Protein AF-A0AAU9RWE1-F1 (afdb_monomer_lite)

Sequenc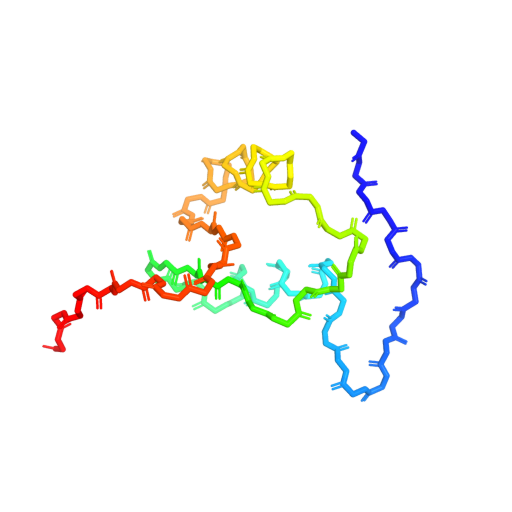e (72 aa):
MAKEMSGSHNTHFCFPQTLDAIKKLCPKRALLIGMTHEFDHHKDNEFLKEWSEREGIPVQLAHDGLRIPVSL

Radius of gyration: 12.57 Å; chains: 1; bounding box: 31×28×31 Å

Organism: Thlaspi arvense (NCBI:txid13288)

Secondary structure (DSSP, 8-state):
---------SSS--HHHHHHHHHHH--S-EEE----TT--HHHHHHHHHHHHHHHT--EEE--TT-------

Foldseek 3Di:
DPPPPPDDDPPDDDPVSVLVVCLVVVDQEEEDDPDDPVDDQVVVQVVQVVVCVVSVYHYGYDDPPDDDDDDD

Structure (mmCIF, N/CA/C/O backbone):
data_AF-A0AAU9RWE1-F1
#
_entry.id   AF-A0AAU9RWE1-F1
#
loop_
_atom_site.group_PDB
_atom_site.id
_atom_site.type_symbol
_atom_site.label_atom_id
_atom_site.label_alt_id
_atom_site.label_comp_id
_atom_site.label_asym_id
_atom_site.label_entity_id
_atom_site.label_seq_id
_atom_site.pdbx_PDB_ins_code
_atom_site.Cartn_x
_atom_site.Cartn_y
_atom_site.Cartn_z
_atom_site.occupancy
_atom_site.B_iso_or_equiv
_atom_site.auth_seq_id
_atom_site.auth_comp_id
_atom_site.auth_asym_id
_atom_site.auth_atom_id
_atom_site.pdbx_PDB_model_num
ATOM 1 N N . MET A 1 1 ? 14.301 10.525 -2.542 1.00 38.72 1 MET A N 1
ATOM 2 C CA . MET A 1 1 ? 14.039 10.979 -3.927 1.00 38.72 1 MET A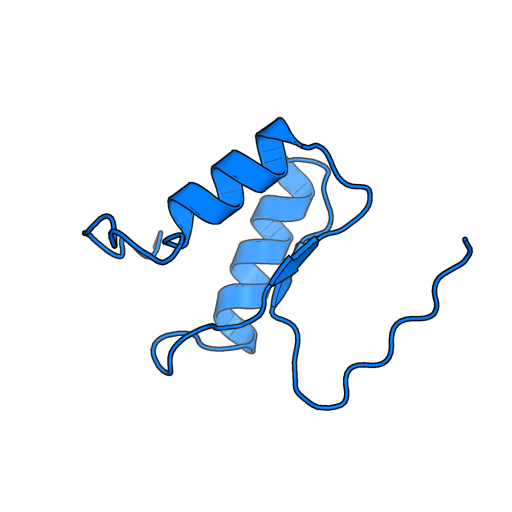 CA 1
ATOM 3 C C . MET A 1 1 ? 12.669 10.460 -4.317 1.00 38.72 1 MET A C 1
ATOM 5 O O . MET A 1 1 ? 12.447 9.267 -4.163 1.00 38.72 1 MET A O 1
ATOM 9 N N . ALA A 1 2 ? 11.744 11.330 -4.728 1.00 46.22 2 ALA A N 1
ATOM 10 C CA . ALA A 1 2 ? 10.448 10.888 -5.233 1.00 46.22 2 ALA A CA 1
ATOM 11 C C . ALA A 1 2 ? 10.677 10.137 -6.548 1.00 46.22 2 ALA A C 1
ATOM 13 O O . ALA A 1 2 ? 11.365 10.638 -7.436 1.00 46.22 2 ALA A O 1
ATOM 14 N N . LYS A 1 3 ? 10.160 8.916 -6.640 1.00 55.09 3 LYS A N 1
ATOM 15 C CA . LYS A 1 3 ? 10.247 8.088 -7.838 1.00 55.09 3 LYS A CA 1
ATOM 16 C C . LYS A 1 3 ? 9.320 8.688 -8.895 1.00 55.09 3 LYS A C 1
ATOM 18 O O . LYS A 1 3 ? 8.135 8.366 -8.954 1.00 55.09 3 LYS A O 1
ATOM 23 N N . GLU A 1 4 ? 9.837 9.629 -9.676 1.00 50.69 4 GLU A N 1
ATOM 24 C CA . GLU A 1 4 ? 9.161 10.120 -10.874 1.00 50.69 4 GLU A CA 1
ATOM 25 C C . GLU A 1 4 ? 9.185 9.013 -11.934 1.00 50.69 4 GLU A C 1
ATOM 27 O O . GLU A 1 4 ? 10.077 8.943 -12.773 1.00 50.69 4 GLU A O 1
ATOM 32 N N . MET A 1 5 ? 8.201 8.113 -11.887 1.00 57.41 5 MET A N 1
ATOM 33 C CA . MET A 1 5 ? 7.845 7.299 -13.051 1.00 57.41 5 MET A CA 1
ATOM 34 C C . MET A 1 5 ? 7.092 8.210 -14.016 1.00 57.41 5 MET A C 1
ATOM 36 O O . MET A 1 5 ? 5.878 8.4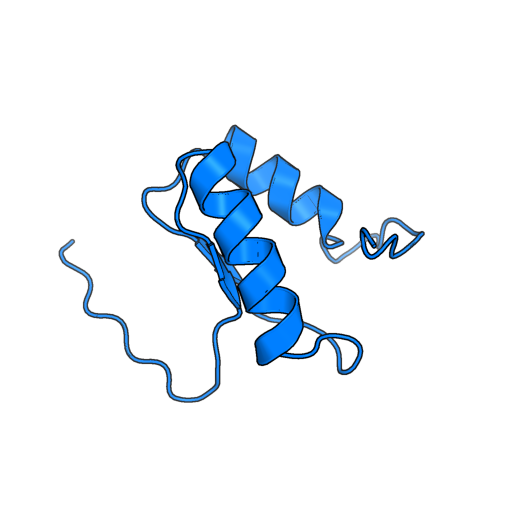02 -13.915 1.00 57.41 5 MET A O 1
ATOM 40 N N . SER A 1 6 ? 7.852 8.855 -14.895 1.00 58.75 6 SER A N 1
ATOM 41 C CA . SER A 1 6 ? 7.337 9.705 -15.955 1.00 58.75 6 SER A CA 1
ATOM 42 C C . SER A 1 6 ? 6.526 8.868 -16.950 1.00 58.75 6 SER A C 1
ATOM 44 O O . SER A 1 6 ? 7.047 8.016 -17.662 1.00 58.75 6 SER A O 1
ATOM 46 N N . GLY A 1 7 ? 5.219 9.124 -17.001 1.00 58.44 7 GLY A N 1
ATOM 47 C CA . GLY A 1 7 ? 4.340 8.635 -18.062 1.00 58.44 7 GLY A CA 1
ATOM 48 C C . GLY A 1 7 ? 3.018 8.117 -17.529 1.00 58.44 7 GLY A C 1
ATOM 49 O O . GLY A 1 7 ? 2.983 7.141 -16.798 1.00 58.44 7 GLY A O 1
ATOM 50 N N . SER A 1 8 ? 1.912 8.755 -17.905 1.00 66.12 8 SER A N 1
ATOM 51 C CA . SER A 1 8 ? 0.582 8.165 -17.758 1.00 66.12 8 SER A CA 1
ATOM 52 C C . SER A 1 8 ? 0.474 6.920 -18.642 1.00 66.12 8 SER A C 1
ATOM 54 O O . SER A 1 8 ? 0.727 7.009 -19.844 1.00 66.12 8 SER A O 1
ATOM 56 N N . HIS A 1 9 ? 0.067 5.783 -18.081 1.00 71.81 9 HIS A N 1
ATOM 57 C CA . HIS A 1 9 ? -0.283 4.601 -18.865 1.00 71.81 9 HIS A CA 1
ATOM 58 C C . HIS A 1 9 ? -1.796 4.580 -19.113 1.00 71.81 9 HIS A C 1
ATOM 60 O O . HIS A 1 9 ? -2.581 4.794 -18.193 1.00 71.81 9 HIS A O 1
ATOM 66 N N . ASN A 1 10 ? -2.237 4.285 -20.338 1.00 79.94 10 ASN A N 1
ATOM 67 C CA . ASN A 1 10 ? -3.666 4.356 -20.693 1.00 79.94 10 ASN A CA 1
ATOM 68 C C . ASN A 1 10 ? -4.538 3.305 -19.982 1.00 79.94 10 ASN A C 1
ATOM 70 O O . ASN A 1 10 ? -5.761 3.398 -20.006 1.00 79.94 10 ASN A O 1
ATOM 74 N N . THR A 1 11 ? -3.916 2.297 -19.368 1.00 85.50 11 THR A N 1
ATOM 75 C CA . THR A 1 11 ? -4.616 1.172 -18.724 1.00 85.50 11 THR A CA 1
ATOM 76 C C . THR A 1 11 ? -4.205 0.917 -17.273 1.00 85.50 11 THR A C 1
ATOM 78 O O . THR A 1 11 ? -4.817 0.074 -16.625 1.00 85.50 11 THR A O 1
ATOM 81 N N . HIS A 1 12 ? -3.186 1.607 -16.751 1.00 87.44 12 HIS A N 1
ATOM 82 C CA . HIS A 1 12 ? -2.677 1.392 -15.392 1.00 87.44 12 HIS A CA 1
ATOM 83 C C . HIS A 1 12 ? -2.468 2.723 -14.686 1.00 87.44 12 HIS A C 1
ATOM 85 O O . HIS A 1 12 ? -2.015 3.689 -15.295 1.00 87.44 12 HIS A O 1
ATOM 91 N N . PHE A 1 13 ? -2.764 2.759 -13.387 1.00 89.44 13 PHE A N 1
ATOM 92 C CA . PHE A 1 13 ? -2.398 3.902 -12.564 1.00 89.44 13 PHE A CA 1
ATOM 93 C C . PHE A 1 13 ? -0.905 3.864 -12.277 1.00 89.44 13 PHE A C 1
ATOM 95 O O . PHE A 1 13 ? -0.382 2.889 -11.737 1.00 89.44 13 PHE A O 1
ATOM 102 N N . CYS A 1 14 ? -0.233 4.960 -12.593 1.00 91.06 14 CYS A N 1
ATOM 103 C CA . CYS A 1 14 ? 1.130 5.182 -12.152 1.00 91.06 14 CYS A CA 1
ATOM 104 C C . CYS A 1 14 ? 1.145 5.557 -10.672 1.00 91.06 14 CYS A C 1
ATOM 106 O O . CYS A 1 14 ? 0.134 5.968 -10.099 1.00 91.06 14 CYS A O 1
ATOM 108 N N . PHE A 1 15 ? 2.308 5.438 -10.040 1.00 91.62 15 PHE A N 1
ATOM 109 C CA . PHE A 1 15 ? 2.429 5.612 -8.596 1.00 91.62 15 PHE A CA 1
ATOM 110 C C . PHE A 1 15 ? 1.861 6.949 -8.072 1.00 91.62 15 PHE A C 1
ATOM 112 O O . PHE A 1 15 ? 1.044 6.904 -7.151 1.00 91.62 15 PHE A O 1
ATOM 119 N N . PRO A 1 16 ? 2.136 8.119 -8.690 1.00 92.50 16 PRO A N 1
ATOM 120 C CA . PRO A 1 16 ? 1.512 9.375 -8.263 1.00 92.50 16 PRO A CA 1
ATOM 121 C C . PRO A 1 16 ? -0.016 9.383 -8.418 1.00 92.50 16 PRO A C 1
ATOM 123 O O . PRO A 1 16 ? -0.723 9.824 -7.516 1.00 92.50 16 PRO A O 1
ATOM 126 N N . GLN A 1 17 ? -0.541 8.826 -9.517 1.00 93.81 17 GLN A N 1
ATOM 127 C CA . GLN A 1 17 ? -1.988 8.737 -9.758 1.00 93.81 17 GLN A CA 1
ATOM 128 C C . GLN A 1 17 ? -2.680 7.865 -8.704 1.00 93.81 17 GLN A C 1
ATOM 130 O O . GLN A 1 17 ? -3.770 8.198 -8.242 1.00 93.81 17 GLN A O 1
ATOM 135 N N . THR A 1 18 ? -2.031 6.774 -8.290 1.00 95.25 18 THR A N 1
ATOM 136 C CA . THR A 1 18 ? -2.499 5.910 -7.202 1.00 95.25 18 THR A CA 1
ATOM 137 C C . THR A 1 18 ? -2.569 6.669 -5.879 1.00 95.25 18 THR A C 1
ATOM 139 O O . THR A 1 18 ? -3.592 6.603 -5.200 1.00 95.25 18 THR A O 1
ATOM 142 N N . LEU A 1 19 ? -1.533 7.435 -5.523 1.00 96.31 19 LEU A N 1
ATOM 143 C CA . LEU A 1 19 ? -1.527 8.233 -4.292 1.00 96.31 19 LEU A CA 1
ATOM 144 C C . LEU A 1 19 ? -2.608 9.324 -4.313 1.00 96.31 19 LEU A C 1
ATOM 146 O O . LEU A 1 19 ? -3.322 9.494 -3.325 1.00 96.31 19 LEU A O 1
ATOM 150 N N . ASP A 1 20 ? -2.798 10.005 -5.443 1.00 96.12 20 ASP A N 1
ATOM 151 C CA . ASP A 1 20 ? -3.872 10.989 -5.611 1.00 96.12 20 ASP A CA 1
ATOM 152 C C . ASP A 1 20 ? -5.262 10.355 -5.492 1.00 96.12 20 ASP A C 1
ATOM 154 O O . ASP A 1 20 ? -6.167 10.935 -4.889 1.00 96.12 20 ASP A O 1
ATOM 158 N N . ALA A 1 21 ? -5.453 9.157 -6.049 1.00 96.75 21 ALA A N 1
ATOM 159 C CA . ALA A 1 21 ? -6.706 8.423 -5.927 1.00 96.75 21 ALA A CA 1
ATOM 160 C C . ALA A 1 21 ? -6.989 8.029 -4.471 1.00 96.75 21 ALA A C 1
ATOM 162 O O . ALA A 1 21 ? -8.109 8.210 -3.998 1.00 96.75 21 ALA A O 1
ATOM 163 N N . ILE A 1 22 ? -5.975 7.561 -3.737 1.00 98.19 22 ILE A N 1
ATOM 164 C CA . ILE A 1 22 ? -6.097 7.226 -2.311 1.00 98.19 22 ILE A CA 1
ATOM 165 C C . ILE A 1 22 ? -6.498 8.458 -1.502 1.00 98.19 22 ILE A C 1
ATOM 167 O O . ILE A 1 22 ? -7.442 8.377 -0.717 1.00 98.19 22 ILE A O 1
ATOM 171 N N . LYS A 1 23 ? -5.852 9.607 -1.735 1.00 97.12 23 LYS A N 1
ATOM 172 C CA . LYS A 1 23 ? -6.216 10.869 -1.074 1.00 97.12 23 LYS A CA 1
ATOM 173 C C . LYS A 1 23 ? -7.656 11.284 -1.355 1.00 97.12 23 LYS A C 1
ATOM 175 O O . LYS A 1 23 ? -8.327 11.770 -0.459 1.00 97.12 23 LYS A O 1
ATOM 180 N N . LYS A 1 24 ? -8.141 11.105 -2.587 1.00 97.81 24 LYS A N 1
ATOM 181 C CA . LYS A 1 24 ? -9.522 11.460 -2.963 1.00 97.81 24 LYS A CA 1
ATOM 182 C C . LYS A 1 24 ? -10.562 10.523 -2.349 1.00 97.81 24 LYS A C 1
ATOM 184 O O . LYS A 1 24 ? -11.658 10.967 -2.030 1.00 97.81 24 LYS A O 1
ATOM 189 N N . LEU A 1 25 ? -10.238 9.237 -2.227 1.00 98.00 25 LEU A N 1
ATOM 190 C CA . LEU A 1 25 ? -11.154 8.214 -1.715 1.00 98.00 25 LEU A CA 1
ATOM 191 C C . LEU A 1 25 ? -11.164 8.120 -0.183 1.00 98.00 25 LEU A C 1
ATOM 193 O O . LEU A 1 25 ? -12.123 7.591 0.372 1.00 98.00 25 LEU A O 1
ATOM 197 N N . CYS A 1 26 ? -10.113 8.600 0.488 1.00 97.06 26 CYS A N 1
ATOM 198 C CA . CYS A 1 26 ? -9.951 8.561 1.945 1.00 97.06 26 CYS A CA 1
ATOM 199 C C . CYS A 1 26 ? -10.254 7.180 2.578 1.00 97.06 26 CYS A C 1
ATOM 201 O O . CYS A 1 26 ? -11.059 7.096 3.513 1.00 97.06 26 CYS A O 1
ATOM 203 N N . PRO A 1 27 ? -9.666 6.066 2.091 1.00 96.94 27 PRO A N 1
ATOM 204 C CA . PRO A 1 27 ? -9.933 4.750 2.661 1.00 96.94 27 PRO A CA 1
ATOM 205 C C . PRO A 1 27 ? -9.361 4.623 4.082 1.00 96.94 27 PRO A C 1
ATOM 207 O O . PRO A 1 27 ? -8.395 5.288 4.442 1.00 96.94 27 PRO A O 1
ATOM 210 N N . LYS A 1 28 ? -9.884 3.673 4.874 1.00 95.31 28 LYS A N 1
ATOM 211 C CA . LYS A 1 28 ? -9.327 3.346 6.206 1.00 95.31 28 LYS A CA 1
ATOM 212 C C . LYS A 1 28 ? -7.881 2.824 6.148 1.00 95.31 28 LYS A C 1
ATOM 214 O O . LYS A 1 28 ? -7.140 2.962 7.113 1.00 95.31 28 LYS A O 1
ATOM 219 N N . ARG A 1 29 ? -7.516 2.152 5.051 1.00 96.00 29 ARG A N 1
ATOM 220 C CA . ARG A 1 29 ? -6.177 1.629 4.731 1.00 96.00 29 ARG A CA 1
ATOM 221 C C . ARG A 1 29 ? -6.134 1.283 3.243 1.00 96.00 29 ARG A C 1
ATOM 223 O O . ARG A 1 29 ? -7.133 0.786 2.723 1.00 96.00 29 ARG A O 1
ATOM 230 N N . ALA A 1 30 ? -4.988 1.461 2.592 1.00 97.75 30 ALA A N 1
ATOM 231 C CA . ALA A 1 30 ? -4.738 0.983 1.234 1.00 97.75 30 ALA A CA 1
ATOM 232 C C . ALA A 1 30 ? -3.574 -0.024 1.196 1.00 97.75 30 ALA A C 1
ATOM 234 O O . ALA A 1 30 ? -2.582 0.122 1.907 1.00 97.75 30 ALA A O 1
ATOM 235 N N . LEU A 1 31 ? -3.706 -1.053 0.358 1.00 97.50 31 LEU A N 1
ATOM 236 C CA . LEU A 1 31 ? -2.675 -2.057 0.087 1.00 97.50 31 LEU A CA 1
ATOM 237 C C . LEU A 1 31 ? -2.438 -2.086 -1.421 1.00 97.50 31 LEU A C 1
ATOM 239 O O . LEU A 1 31 ? -3.369 -2.370 -2.175 1.00 97.50 31 LEU A O 1
ATOM 243 N N . LEU A 1 32 ? -1.229 -1.745 -1.862 1.00 97.38 32 LEU A N 1
ATOM 244 C CA . LEU A 1 32 ? -0.920 -1.593 -3.284 1.00 97.38 32 LEU A CA 1
ATOM 245 C C . LEU A 1 32 ? -0.384 -2.904 -3.858 1.00 97.38 32 LEU A C 1
ATOM 247 O O . LEU A 1 32 ? 0.530 -3.506 -3.298 1.00 97.38 32 LEU A O 1
ATOM 251 N N . ILE A 1 33 ? -0.943 -3.324 -4.989 1.00 95.19 33 ILE A N 1
ATOM 252 C CA . ILE A 1 33 ? -0.544 -4.515 -5.750 1.00 95.19 33 ILE A CA 1
ATOM 253 C C . ILE A 1 33 ? -0.241 -4.135 -7.199 1.00 95.19 33 ILE A C 1
ATOM 255 O O . ILE A 1 33 ? -0.551 -3.026 -7.630 1.00 95.19 33 ILE A O 1
ATOM 259 N N . GLY A 1 34 ? 0.325 -5.070 -7.966 1.00 91.62 34 GLY A N 1
ATOM 260 C CA . GLY A 1 34 ? 0.625 -4.847 -9.384 1.00 91.62 34 GLY A CA 1
ATOM 261 C C . GLY A 1 34 ? 1.824 -3.925 -9.604 1.00 91.62 34 GLY A C 1
ATOM 262 O O . GLY A 1 34 ? 1.905 -3.254 -10.629 1.00 91.62 34 GLY A O 1
ATOM 263 N N . MET A 1 35 ? 2.735 -3.868 -8.631 1.00 89.56 35 MET A N 1
ATOM 264 C CA . MET A 1 35 ? 4.001 -3.162 -8.784 1.00 89.56 35 MET A CA 1
ATOM 265 C C . MET A 1 35 ? 4.902 -3.927 -9.759 1.00 89.56 35 MET A C 1
ATOM 267 O O . MET A 1 35 ? 4.920 -5.158 -9.765 1.00 89.56 35 MET A O 1
ATOM 271 N N . THR A 1 36 ? 5.655 -3.202 -10.584 1.00 88.19 36 THR A N 1
ATOM 272 C CA . THR A 1 36 ? 6.689 -3.793 -11.441 1.00 88.19 36 THR A CA 1
ATOM 273 C C . THR A 1 36 ? 7.947 -4.107 -10.626 1.00 88.19 36 THR A C 1
ATOM 275 O O . THR A 1 36 ? 8.077 -3.696 -9.473 1.00 88.19 36 THR A O 1
ATOM 278 N N . HIS A 1 37 ? 8.916 -4.787 -11.246 1.00 86.38 37 HIS A N 1
ATOM 279 C CA . HIS A 1 37 ? 10.224 -5.081 -10.642 1.00 86.38 37 HIS A CA 1
ATOM 280 C C . HIS A 1 37 ? 11.040 -3.831 -10.267 1.00 86.38 37 HIS A C 1
ATOM 282 O O . HIS A 1 37 ? 12.069 -3.943 -9.610 1.00 86.38 37 HIS A O 1
ATOM 288 N N . GLU A 1 38 ? 10.609 -2.644 -10.698 1.00 88.31 38 GLU A N 1
ATOM 289 C CA . GLU A 1 38 ? 11.250 -1.386 -10.331 1.00 88.31 38 GLU A CA 1
ATOM 290 C C . GLU A 1 38 ? 10.996 -1.028 -8.865 1.00 88.31 38 GLU A C 1
ATOM 292 O O . GLU A 1 38 ? 11.711 -0.189 -8.319 1.00 88.31 38 GLU A O 1
ATOM 297 N N . PHE A 1 39 ? 9.973 -1.609 -8.228 1.00 91.75 39 PHE A N 1
ATOM 298 C CA . PHE A 1 39 ? 9.652 -1.388 -6.821 1.00 91.75 39 PHE A CA 1
ATOM 299 C C . PHE A 1 39 ? 10.433 -2.317 -5.898 1.00 91.75 39 PHE A C 1
ATOM 301 O O . PHE A 1 39 ? 10.461 -3.532 -6.074 1.00 91.75 39 PHE A O 1
ATOM 308 N N . ASP A 1 40 ? 11.034 -1.714 -4.881 1.00 94.12 40 ASP A N 1
ATOM 309 C CA . ASP A 1 40 ? 11.715 -2.384 -3.786 1.00 94.12 40 ASP A CA 1
ATOM 310 C C . ASP A 1 40 ? 10.784 -2.357 -2.574 1.00 94.12 40 ASP A C 1
ATOM 312 O O . ASP A 1 40 ? 10.512 -1.299 -2.004 1.00 94.12 40 ASP A O 1
ATOM 316 N N . HIS A 1 41 ? 10.288 -3.530 -2.171 1.00 92.50 41 HIS A N 1
ATOM 317 C CA . HIS A 1 41 ? 9.308 -3.650 -1.089 1.00 92.50 41 HIS A CA 1
ATOM 318 C C . HIS A 1 41 ? 9.732 -2.998 0.218 1.00 92.50 41 HIS A C 1
ATOM 320 O O . HIS A 1 41 ? 8.864 -2.539 0.950 1.00 92.50 41 HIS A O 1
ATOM 326 N N . HIS A 1 42 ? 11.022 -2.970 0.543 1.00 92.62 42 HIS A N 1
ATOM 327 C CA . HIS A 1 42 ? 11.478 -2.375 1.791 1.00 92.62 42 HIS A CA 1
ATOM 328 C C . HIS A 1 42 ? 11.579 -0.856 1.650 1.00 92.62 42 HIS A C 1
ATOM 330 O O . HIS A 1 42 ? 10.980 -0.112 2.424 1.00 92.62 42 HIS A O 1
ATOM 336 N N . LYS A 1 43 ? 12.316 -0.379 0.644 1.00 94.31 43 LYS A N 1
ATOM 337 C CA . LYS A 1 43 ? 12.575 1.057 0.454 1.00 94.31 43 LYS A CA 1
ATOM 338 C C . LYS A 1 43 ? 11.307 1.831 0.119 1.00 94.31 43 LYS A C 1
ATOM 340 O O . LYS A 1 43 ? 11.093 2.911 0.662 1.00 94.31 43 LYS A O 1
ATOM 345 N N . ASP A 1 44 ? 10.465 1.282 -0.751 1.00 95.50 44 ASP A N 1
ATOM 346 C CA . ASP A 1 44 ? 9.229 1.949 -1.147 1.00 95.50 44 ASP A CA 1
ATOM 347 C C . ASP A 1 44 ? 8.186 1.907 -0.013 1.00 95.50 44 ASP A C 1
ATOM 349 O O . ASP A 1 44 ? 7.405 2.848 0.118 1.00 95.50 44 ASP A O 1
ATOM 353 N N . ASN A 1 45 ? 8.202 0.895 0.868 1.00 96.62 45 ASN A N 1
ATOM 354 C CA . ASN A 1 45 ? 7.358 0.913 2.070 1.00 96.62 45 ASN A CA 1
ATOM 355 C C . ASN A 1 45 ? 7.819 1.923 3.124 1.00 96.62 45 ASN A C 1
ATOM 357 O O . ASN A 1 45 ? 6.960 2.514 3.772 1.00 96.62 45 ASN A O 1
ATOM 361 N N . GLU A 1 46 ? 9.121 2.174 3.284 1.00 97.25 46 GLU A N 1
ATOM 362 C CA . GLU A 1 46 ? 9.598 3.265 4.150 1.00 97.25 46 GLU A CA 1
ATOM 363 C C . GLU A 1 46 ? 9.094 4.625 3.644 1.00 97.25 46 GLU A C 1
ATOM 365 O O . GLU A 1 46 ? 8.532 5.406 4.410 1.00 97.25 46 GLU A O 1
ATOM 370 N N . PHE A 1 47 ? 9.160 4.866 2.330 1.00 96.44 47 PHE A N 1
ATOM 371 C CA . PHE A 1 47 ? 8.548 6.056 1.733 1.00 96.44 47 PHE A CA 1
ATOM 372 C C . PHE A 1 47 ? 7.030 6.117 1.978 1.00 96.44 47 PHE A C 1
ATOM 374 O O . PHE A 1 47 ? 6.494 7.161 2.352 1.00 96.44 47 PHE A O 1
ATOM 381 N N . LEU A 1 48 ? 6.313 5.008 1.764 1.00 97.62 48 LEU A N 1
ATOM 382 C CA . LEU A 1 48 ? 4.865 4.958 1.980 1.00 97.62 48 LEU A CA 1
ATOM 383 C C . LEU A 1 48 ? 4.490 5.151 3.448 1.00 97.62 48 LEU A C 1
ATOM 385 O O . LEU A 1 48 ? 3.426 5.703 3.717 1.00 97.62 48 LEU A O 1
ATOM 389 N 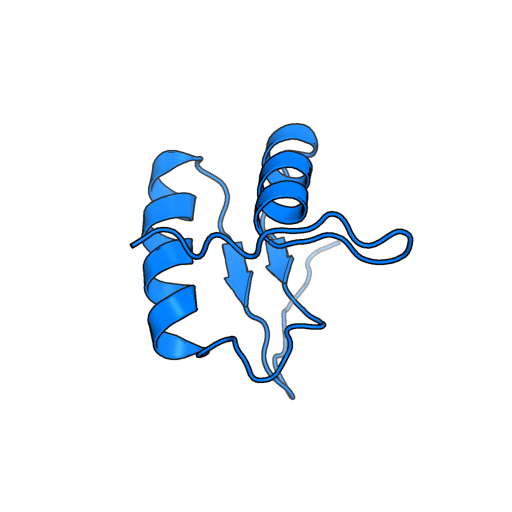N . LYS A 1 49 ? 5.344 4.754 4.390 1.00 97.50 49 LYS A N 1
ATOM 390 C CA . LYS A 1 49 ? 5.154 4.999 5.820 1.00 97.50 49 LYS A CA 1
ATOM 391 C C . LYS A 1 49 ? 5.219 6.493 6.135 1.00 97.50 49 LYS A C 1
ATOM 393 O O . LYS A 1 49 ? 4.264 7.014 6.704 1.00 97.50 49 LYS A O 1
ATOM 398 N N . GLU A 1 50 ? 6.259 7.191 5.680 1.00 97.62 50 GLU A N 1
ATOM 399 C CA . GLU A 1 50 ? 6.366 8.655 5.819 1.00 97.62 50 GLU A CA 1
ATOM 400 C C . GLU A 1 50 ? 5.176 9.369 5.157 1.00 97.62 50 GLU A C 1
ATOM 402 O O . GLU A 1 50 ? 4.574 10.290 5.716 1.00 97.62 50 GLU A O 1
ATOM 407 N N . TRP A 1 51 ? 4.788 8.914 3.962 1.00 97.69 51 TRP A N 1
ATOM 408 C CA . TRP A 1 51 ? 3.614 9.430 3.267 1.00 97.69 51 TRP A CA 1
ATOM 409 C C . TRP A 1 51 ? 2.330 9.194 4.074 1.00 97.69 51 TRP A C 1
ATOM 411 O O . TRP A 1 51 ? 1.521 10.108 4.209 1.00 97.69 51 TRP A O 1
ATOM 421 N N . SER A 1 52 ? 2.156 8.001 4.646 1.00 98.19 52 SER A N 1
ATOM 422 C CA . SER A 1 52 ? 0.977 7.622 5.435 1.00 98.19 52 SER A CA 1
ATOM 423 C C . SER A 1 52 ? 0.824 8.479 6.684 1.00 98.19 52 SER A C 1
ATOM 425 O O . SER A 1 52 ? -0.287 8.894 7.004 1.00 98.19 52 SER A O 1
ATOM 427 N N . GLU A 1 53 ? 1.928 8.765 7.375 1.00 97.75 53 GLU A N 1
ATOM 428 C CA . GLU A 1 53 ? 1.948 9.626 8.561 1.00 97.75 53 GLU A CA 1
ATOM 429 C C . GLU A 1 53 ? 1.499 11.051 8.225 1.00 97.75 53 GLU A C 1
ATOM 431 O O . GLU A 1 53 ? 0.701 11.639 8.953 1.00 97.75 53 GLU A O 1
ATOM 436 N N . ARG A 1 54 ? 1.947 11.587 7.084 1.00 97.25 54 ARG A N 1
ATOM 437 C CA . ARG A 1 54 ? 1.557 12.924 6.619 1.00 97.25 54 ARG A CA 1
ATOM 438 C C . ARG A 1 54 ? 0.093 13.005 6.187 1.00 97.25 54 ARG A C 1
ATOM 440 O O . ARG A 1 54 ? -0.558 14.009 6.455 1.00 97.25 54 ARG A O 1
ATOM 447 N N . GLU A 1 55 ? -0.409 11.998 5.477 1.00 96.75 55 GLU A N 1
ATOM 448 C CA . GLU A 1 55 ? -1.764 12.026 4.905 1.00 96.75 55 GLU A CA 1
ATOM 449 C C . GLU A 1 55 ? -2.831 11.431 5.836 1.00 96.75 55 GLU A C 1
ATOM 451 O O . GLU A 1 55 ? -4.023 11.556 5.568 1.00 96.75 55 GLU A O 1
ATOM 456 N N . GLY A 1 56 ? -2.424 10.765 6.920 1.00 97.62 56 GLY A N 1
ATOM 457 C CA . GLY A 1 56 ? -3.330 10.114 7.869 1.00 97.62 56 GLY A CA 1
ATOM 458 C C . GLY A 1 56 ? -4.012 8.853 7.326 1.00 97.62 56 GLY A C 1
ATOM 459 O O . GLY A 1 56 ? -4.985 8.382 7.914 1.00 97.62 56 GLY A O 1
ATOM 460 N N . ILE A 1 57 ? -3.522 8.296 6.216 1.00 98.19 57 ILE A N 1
ATOM 461 C CA . ILE A 1 57 ? -4.064 7.090 5.581 1.00 98.19 57 ILE A CA 1
ATOM 462 C C . ILE A 1 57 ? -2.962 6.029 5.572 1.00 98.19 57 ILE A C 1
ATOM 464 O O . ILE A 1 57 ? -1.966 6.226 4.882 1.00 98.19 57 ILE A O 1
ATOM 468 N N . PRO A 1 58 ? -3.114 4.894 6.279 1.00 97.94 58 PRO A N 1
ATOM 469 C CA . PRO A 1 58 ? -2.142 3.808 6.222 1.00 97.94 58 PRO A CA 1
ATOM 470 C C . PRO A 1 58 ? -2.062 3.205 4.813 1.00 97.94 58 PRO A C 1
ATOM 472 O O . PRO A 1 58 ? -3.045 2.642 4.320 1.00 97.94 58 PRO A O 1
ATOM 475 N N . VAL A 1 59 ? -0.892 3.281 4.182 1.00 98.19 59 VAL A N 1
ATOM 476 C CA . VAL A 1 59 ? -0.603 2.722 2.855 1.00 98.19 59 VAL A CA 1
ATOM 477 C C . VAL A 1 59 ? 0.673 1.886 2.905 1.00 98.19 59 VAL A C 1
ATOM 479 O O . VAL A 1 59 ? 1.659 2.280 3.516 1.00 98.19 59 VAL A O 1
ATOM 482 N N . GLN A 1 60 ? 0.658 0.728 2.247 1.00 97.69 60 GLN A N 1
ATOM 483 C CA . GLN A 1 60 ? 1.845 -0.109 2.038 1.00 97.69 60 GLN A CA 1
ATOM 484 C C . GLN A 1 60 ? 1.710 -0.927 0.748 1.00 97.69 60 GLN A C 1
ATOM 486 O O . GLN A 1 60 ? 0.598 -1.174 0.269 1.00 97.69 60 GLN A O 1
ATOM 491 N N . LEU A 1 61 ? 2.832 -1.383 0.204 1.00 97.69 61 LEU A N 1
ATOM 492 C CA . LEU A 1 61 ? 2.876 -2.430 -0.808 1.00 97.69 61 LEU A CA 1
ATOM 493 C C . LEU A 1 61 ? 2.471 -3.763 -0.176 1.00 97.69 61 LEU A C 1
ATOM 495 O O . LEU A 1 61 ? 2.984 -4.147 0.876 1.00 97.69 61 LEU A O 1
ATOM 499 N N . ALA A 1 62 ? 1.565 -4.480 -0.831 1.00 97.00 62 ALA A N 1
ATOM 500 C CA . ALA A 1 62 ? 1.244 -5.849 -0.469 1.00 97.00 62 ALA A CA 1
ATOM 501 C C . ALA A 1 62 ? 2.323 -6.818 -0.973 1.00 97.00 62 ALA A C 1
ATOM 503 O O . ALA A 1 62 ? 3.113 -6.508 -1.870 1.00 97.00 62 ALA A O 1
ATOM 504 N N . HIS A 1 63 ? 2.326 -8.016 -0.400 1.00 94.31 63 HIS A N 1
ATOM 505 C CA . HIS A 1 63 ? 3.209 -9.103 -0.795 1.00 94.31 63 HIS A CA 1
ATOM 506 C C . HIS A 1 63 ? 2.423 -10.404 -0.942 1.00 94.31 63 HIS A C 1
ATOM 508 O O . HIS A 1 63 ? 1.348 -10.576 -0.357 1.00 94.31 63 HIS A O 1
ATOM 514 N N . ASP A 1 64 ? 2.987 -11.339 -1.697 1.00 94.06 64 ASP A N 1
ATOM 515 C CA . ASP A 1 64 ? 2.394 -12.655 -1.880 1.00 94.06 64 ASP A CA 1
ATOM 516 C C . ASP A 1 64 ? 2.219 -13.354 -0.527 1.00 94.06 64 ASP A C 1
ATOM 518 O O . ASP A 1 64 ? 3.074 -13.296 0.362 1.00 94.06 64 ASP A O 1
ATOM 522 N N . GLY A 1 65 ? 1.050 -13.966 -0.342 1.00 96.12 65 GLY A N 1
ATOM 523 C CA . GLY A 1 65 ? 0.680 -14.621 0.911 1.00 96.12 65 GLY A CA 1
ATOM 524 C C . GLY A 1 65 ? 0.263 -13.684 2.052 1.00 96.12 65 GLY A C 1
ATOM 525 O O . GLY A 1 65 ? -0.063 -14.192 3.127 1.00 96.12 65 GLY A O 1
ATOM 526 N N . LEU A 1 66 ? 0.219 -12.358 1.855 1.00 95.06 66 LEU A N 1
ATOM 527 C CA . LEU A 1 66 ? -0.304 -11.422 2.856 1.00 95.06 66 LEU A CA 1
ATOM 528 C C . LEU A 1 66 ? -1.764 -11.758 3.199 1.00 95.06 66 LEU A C 1
ATOM 530 O O . LEU A 1 66 ? -2.638 -11.781 2.333 1.00 95.06 66 LEU A O 1
ATOM 534 N N . ARG A 1 67 ? -2.039 -11.996 4.485 1.00 95.75 67 ARG A N 1
ATOM 535 C CA . ARG A 1 67 ? -3.386 -12.272 5.001 1.00 95.75 67 ARG A CA 1
ATOM 536 C C . ARG A 1 67 ? -3.856 -11.114 5.857 1.00 95.75 67 ARG A C 1
ATOM 538 O O . ARG A 1 67 ? -3.214 -10.768 6.844 1.00 95.75 67 ARG A O 1
ATOM 545 N N . ILE A 1 68 ? -5.000 -10.549 5.492 1.00 91.94 68 ILE A N 1
ATOM 546 C CA . ILE A 1 68 ? -5.579 -9.403 6.182 1.00 91.94 68 ILE A CA 1
ATOM 547 C C . ILE A 1 68 ? -6.926 -9.810 6.772 1.00 91.94 68 ILE A C 1
ATOM 549 O O . ILE A 1 68 ? -7.845 -10.107 6.009 1.00 91.94 68 ILE A O 1
ATOM 553 N N . PRO A 1 69 ? -7.080 -9.812 8.106 1.00 92.75 69 PRO A N 1
ATOM 554 C CA . PRO A 1 69 ? -8.393 -9.971 8.703 1.00 92.75 69 PRO A CA 1
ATOM 555 C C . PRO A 1 69 ? -9.240 -8.738 8.372 1.00 92.75 69 PRO A C 1
ATOM 557 O O . PRO A 1 69 ? -8.801 -7.597 8.552 1.00 92.75 69 PRO A O 1
ATOM 560 N N . VAL A 1 70 ? -10.451 -8.973 7.875 1.00 88.19 70 VAL A N 1
ATOM 561 C CA . VAL A 1 70 ? -11.427 -7.924 7.576 1.00 88.19 70 VAL A CA 1
ATOM 562 C C . VAL A 1 70 ? -12.634 -8.135 8.478 1.00 88.19 70 VAL A C 1
ATOM 564 O O . VAL A 1 70 ? 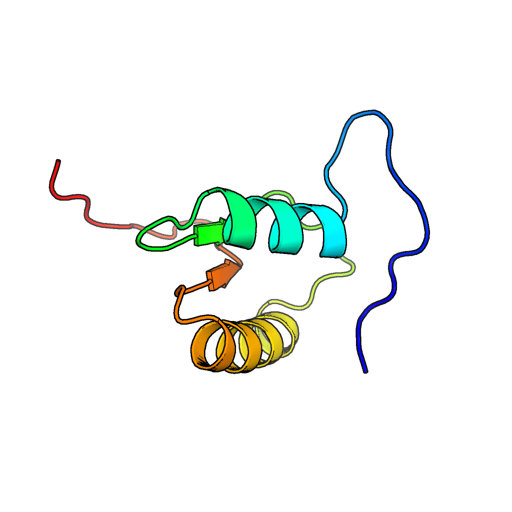-13.244 -9.200 8.464 1.00 88.19 70 VAL A O 1
ATOM 567 N N . SER A 1 71 ? -12.958 -7.110 9.263 1.00 87.88 71 SER A N 1
ATOM 568 C CA . SER A 1 71 ? -14.269 -6.977 9.894 1.00 87.88 71 SER A CA 1
ATOM 569 C C . 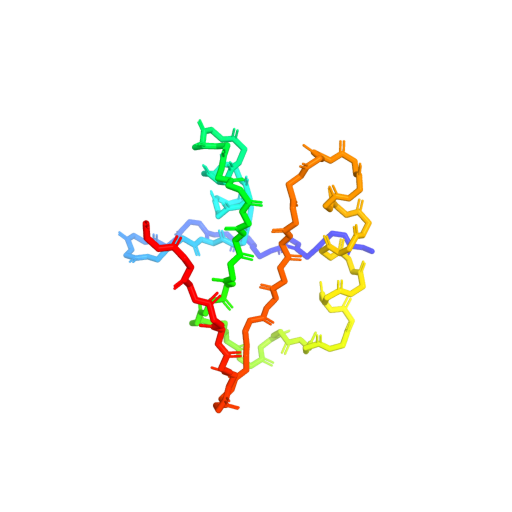SER A 1 71 ? -15.150 -6.223 8.909 1.00 87.88 71 SER A C 1
ATOM 571 O O . SER A 1 71 ? -14.850 -5.064 8.610 1.00 87.88 71 SER A O 1
ATOM 573 N N . LEU A 1 72 ? -16.164 -6.902 8.375 1.00 77.56 72 LEU A N 1
ATOM 574 C CA . LEU A 1 72 ? -17.170 -6.306 7.494 1.00 77.56 72 LEU A CA 1
ATOM 575 C C . LEU A 1 72 ? -18.227 -5.557 8.306 1.00 77.56 72 LEU A C 1
ATOM 577 O O . LEU A 1 72 ? -18.557 -6.044 9.411 1.00 77.56 72 LEU A O 1
#

InterPro domains:
  IPR036866 Ribonuclease Z/Hydroxyacylglutathione hydrolase-like [G3DSA:3.60.15.10] (2-71)
  IPR036866 Ribonuclease Z/Hydroxyacylglutathione hydrolase-like [SSF56281] (8-70)

pLDDT: mean 89.4, std 13.72, range [38.72, 98.19]